Protein AF-A0A4R1R6E1-F1 (afdb_monomer_lite)

Organism: NCBI:txid1469948

Radius of gyration: 44.94 Å; chains: 1; bounding box: 126×34×95 Å

Foldseek 3Di:
DDDDPDPPDDDDDDDPDDPVVVVVLVVVLVVADLVPPPHPQNHSVSVVVVVVVVVVVVVVVVVVVVVVVVVVVVVVVVVVVVVVVVVVVVVVVVVVVVVVVVVVVVVVVVVVVVVDDDPDPDDDDDDDDDDDDDDDDDPDPDDDDDDD

Secondary structure (DSSP, 8-state):
------------------HHHHHHHHHHHHT--TT-TT-SSSSHHHHHHHHHHHHHHHHHHHHHHHHHHHHHHHHHHHHHHHHHHHHHHHHHHHHHHHHHHHHHHHHHHHHHHHHS------------------------SS------

pLDDT: mean 78.68, std 22.03, range [34.78, 98.12]

Sequence (148 aa):
MAGKSELQKSLSFRLNLSKEDERELYEAIMGHNRDNANDPYGSSGAYIKAALKCYHGNEMQMEQQEHFKLEMQEYLQMQANEQRELFLKALEVHDQKMVAMIVESVASTLARMEIHPSVKPHREENNTSSLEKVQGKRVEIILQDTID

Structure (mmCIF, N/CA/C/O backbone):
data_AF-A0A4R1R6E1-F1
#
_entry.id   AF-A0A4R1R6E1-F1
#
loop_
_atom_site.group_PDB
_atom_site.id
_atom_site.type_symbol
_atom_site.label_atom_id
_atom_site.label_alt_id
_atom_site.label_comp_id
_atom_site.label_asym_id
_atom_site.label_entity_id
_atom_site.label_seq_id
_atom_site.pdbx_PDB_ins_code
_atom_site.Cartn_x
_atom_site.Cartn_y
_atom_site.Cartn_z
_atom_site.occupancy
_atom_site.B_iso_or_equiv
_atom_site.auth_seq_id
_atom_site.auth_comp_id
_atom_site.auth_asym_id
_atom_site.auth_atom_id
_atom_site.pdbx_PDB_model_num
ATOM 1 N N . MET A 1 1 ? 54.814 0.180 -22.291 1.00 38.62 1 MET A N 1
ATOM 2 C CA . MET A 1 1 ? 53.546 0.891 -22.015 1.00 38.62 1 MET A CA 1
ATOM 3 C C . MET A 1 1 ? 52.399 -0.029 -22.422 1.00 38.62 1 MET A C 1
ATOM 5 O O . MET A 1 1 ? 51.985 0.006 -23.570 1.00 38.62 1 MET A O 1
ATOM 9 N N . ALA A 1 2 ? 51.977 -0.946 -21.545 1.00 44.88 2 ALA A N 1
ATOM 10 C CA . ALA A 1 2 ? 50.918 -1.912 -21.851 1.00 44.88 2 ALA A CA 1
ATOM 11 C C . ALA A 1 2 ? 49.561 -1.320 -21.441 1.00 44.88 2 ALA A C 1
ATOM 13 O O . ALA A 1 2 ? 49.325 -1.075 -20.258 1.00 44.88 2 ALA A O 1
ATOM 14 N N . GLY A 1 3 ? 48.708 -1.035 -22.428 1.00 51.56 3 GLY A N 1
ATOM 15 C CA . GLY A 1 3 ? 47.339 -0.582 -22.207 1.00 51.56 3 GLY A CA 1
ATOM 16 C C . GLY A 1 3 ? 46.531 -1.681 -21.525 1.00 51.56 3 GLY A C 1
ATOM 17 O O . GLY A 1 3 ? 46.469 -2.805 -22.014 1.00 51.56 3 GLY A O 1
ATOM 18 N N . LYS A 1 4 ? 45.942 -1.364 -20.372 1.00 54.84 4 LYS A N 1
ATOM 19 C CA . LYS A 1 4 ? 45.010 -2.249 -19.674 1.00 54.84 4 LYS A CA 1
ATOM 20 C C . LYS A 1 4 ? 43.716 -2.295 -20.489 1.00 54.84 4 LYS A C 1
ATOM 22 O O . LYS A 1 4 ? 42.947 -1.341 -20.455 1.00 54.84 4 LYS A O 1
ATOM 27 N N . SER A 1 5 ? 43.494 -3.368 -21.241 1.00 59.12 5 SER A N 1
ATOM 28 C CA . SER A 1 5 ? 42.179 -3.679 -21.796 1.00 59.12 5 SER A CA 1
ATOM 29 C C . SER A 1 5 ? 41.262 -4.078 -20.640 1.00 59.12 5 SER A C 1
ATOM 31 O O . SER A 1 5 ? 41.397 -5.147 -20.047 1.00 59.12 5 SER A O 1
ATOM 33 N N . GLU A 1 6 ? 40.364 -3.176 -20.258 1.00 63.41 6 GLU A N 1
ATOM 34 C CA . GLU A 1 6 ? 39.316 -3.460 -19.285 1.00 63.41 6 GLU A CA 1
ATOM 35 C C . GLU A 1 6 ? 38.400 -4.541 -19.882 1.00 63.41 6 GLU A C 1
ATOM 37 O O . GLU A 1 6 ? 37.780 -4.340 -20.926 1.00 63.41 6 GLU A O 1
ATOM 42 N N . LEU A 1 7 ? 38.398 -5.738 -19.286 1.00 63.25 7 LEU A N 1
ATOM 43 C CA . LEU A 1 7 ? 37.610 -6.871 -19.771 1.00 63.25 7 LEU A CA 1
ATOM 44 C C . LEU A 1 7 ? 36.122 -6.507 -19.687 1.00 63.25 7 LEU A C 1
ATOM 46 O O . LEU A 1 7 ? 35.549 -6.452 -18.596 1.00 63.25 7 LEU A O 1
ATOM 50 N N . GLN A 1 8 ? 35.495 -6.267 -20.836 1.00 65.75 8 GLN A N 1
ATOM 51 C CA . GLN A 1 8 ? 34.063 -6.019 -20.928 1.00 65.75 8 GLN A CA 1
ATOM 52 C C . GLN A 1 8 ? 33.331 -7.327 -20.599 1.00 65.75 8 GLN A C 1
ATOM 54 O O . GLN A 1 8 ? 33.182 -8.211 -21.440 1.00 65.75 8 GLN A O 1
ATOM 59 N N . LYS A 1 9 ? 32.934 -7.490 -19.333 1.00 80.25 9 LYS A N 1
ATOM 60 C CA . LYS A 1 9 ? 32.156 -8.648 -18.886 1.00 80.25 9 LYS A CA 1
ATOM 61 C C . LYS A 1 9 ? 30.750 -8.533 -19.468 1.00 80.25 9 LYS A C 1
ATOM 63 O O . LYS A 1 9 ? 29.960 -7.711 -19.009 1.00 80.25 9 LYS A O 1
ATOM 68 N N . SER A 1 10 ? 30.450 -9.332 -20.486 1.00 78.25 10 SER A N 1
ATOM 69 C CA . SER A 1 10 ? 29.091 -9.503 -20.987 1.00 78.25 10 SER A CA 1
ATOM 70 C C . SER A 1 10 ? 28.396 -10.630 -20.222 1.00 78.25 10 SER A C 1
ATOM 72 O O . SER A 1 10 ? 28.989 -11.664 -19.918 1.00 78.25 10 SER A O 1
ATOM 74 N N . LEU A 1 11 ? 27.126 -10.413 -19.891 1.00 80.69 11 LEU A N 1
ATOM 75 C CA . LEU A 1 11 ? 26.234 -11.421 -19.333 1.00 80.69 11 LEU A CA 1
ATOM 76 C C . LEU A 1 11 ? 25.042 -11.534 -20.278 1.00 80.69 11 LEU A C 1
ATOM 78 O O . LEU A 1 11 ? 24.492 -10.519 -20.697 1.00 80.69 11 LEU A O 1
ATOM 82 N N . SER A 1 12 ? 24.674 -12.760 -20.631 1.00 83.62 12 SER A N 1
ATOM 83 C CA . SER A 1 12 ? 23.501 -13.048 -21.456 1.00 83.62 12 SER A CA 1
ATOM 84 C C . SER A 1 12 ? 22.522 -13.870 -20.631 1.00 83.62 12 SER A C 1
ATOM 86 O O . SER A 1 12 ? 22.923 -14.838 -19.987 1.00 83.62 12 SER A O 1
ATOM 88 N N . PHE A 1 13 ? 21.251 -13.490 -20.648 1.00 84.06 13 PHE A N 1
ATOM 89 C CA . PHE A 1 13 ? 20.166 -14.225 -20.007 1.00 84.06 13 PHE A CA 1
ATOM 90 C C . PHE A 1 13 ? 18.981 -14.303 -20.965 1.00 84.06 13 PHE A C 1
ATOM 92 O O . PHE A 1 13 ? 18.833 -13.465 -21.855 1.00 84.06 13 PHE A O 1
ATOM 99 N N . ARG A 1 14 ? 18.153 -15.332 -20.794 1.00 87.38 14 ARG A N 1
ATOM 100 C CA . ARG A 1 14 ? 16.944 -15.530 -21.590 1.00 87.38 14 ARG A CA 1
ATOM 101 C C . ARG A 1 14 ? 15.731 -15.193 -20.738 1.00 87.38 14 ARG A C 1
ATOM 103 O O . ARG A 1 14 ? 15.618 -15.686 -19.619 1.00 87.38 14 ARG A O 1
ATOM 110 N N . LEU A 1 15 ? 14.848 -14.362 -21.277 1.00 87.50 15 LEU A N 1
ATOM 111 C CA . LEU A 1 15 ? 13.565 -14.058 -20.660 1.00 87.50 15 LEU A CA 1
ATOM 112 C C . LEU A 1 15 ? 12.527 -15.078 -21.135 1.00 87.50 15 LEU A C 1
ATOM 114 O O . LEU A 1 15 ? 12.492 -15.437 -22.311 1.00 87.50 15 LEU A O 1
ATOM 118 N N . ASN A 1 16 ? 11.701 -15.555 -20.208 1.00 92.25 16 ASN A N 1
ATOM 119 C CA . ASN A 1 16 ? 10.579 -16.437 -20.513 1.00 92.25 16 ASN A CA 1
ATOM 120 C C . ASN A 1 16 ? 9.340 -15.567 -20.735 1.00 92.25 16 ASN A C 1
ATOM 122 O O . ASN A 1 16 ? 8.619 -15.272 -19.785 1.00 92.25 16 ASN A O 1
ATOM 126 N N . LEU A 1 17 ? 9.145 -15.120 -21.973 1.00 92.56 17 LEU A N 1
ATOM 127 C CA . LEU A 1 17 ? 8.048 -14.240 -22.379 1.00 92.56 17 LEU A CA 1
ATOM 128 C C . LEU A 1 17 ? 7.115 -14.955 -23.361 1.00 92.56 17 LEU A C 1
ATOM 130 O O . LEU A 1 17 ? 7.507 -15.937 -24.001 1.00 92.56 17 LEU A O 1
ATOM 134 N N . SER A 1 18 ? 5.882 -14.461 -23.482 1.00 95.25 18 SER A N 1
ATOM 135 C CA . SER A 1 18 ? 5.014 -14.835 -24.600 1.00 95.25 18 SER A CA 1
ATOM 136 C C . SER A 1 18 ? 5.582 -14.280 -25.915 1.00 95.25 18 SER A C 1
ATOM 138 O O . SER A 1 18 ? 6.449 -13.404 -25.911 1.00 95.25 18 SER A O 1
ATOM 140 N N . LYS A 1 19 ? 5.118 -14.787 -27.062 1.00 92.88 19 LYS A N 1
ATOM 141 C CA . LYS A 1 19 ? 5.615 -14.314 -28.368 1.00 92.88 19 LYS A CA 1
ATOM 142 C C . LYS A 1 19 ? 5.207 -12.868 -28.641 1.00 92.88 19 LYS A C 1
ATOM 144 O O . LYS A 1 19 ? 5.910 -12.158 -29.359 1.00 92.88 19 LYS A O 1
ATOM 149 N N . GLU A 1 20 ? 4.053 -12.474 -2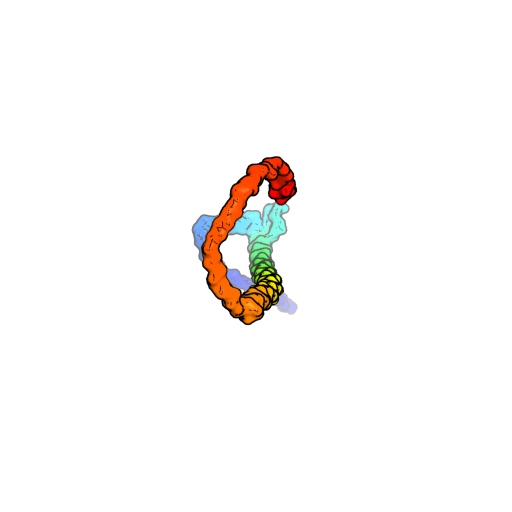8.124 1.00 95.06 20 GLU A N 1
ATOM 150 C CA . GLU A 1 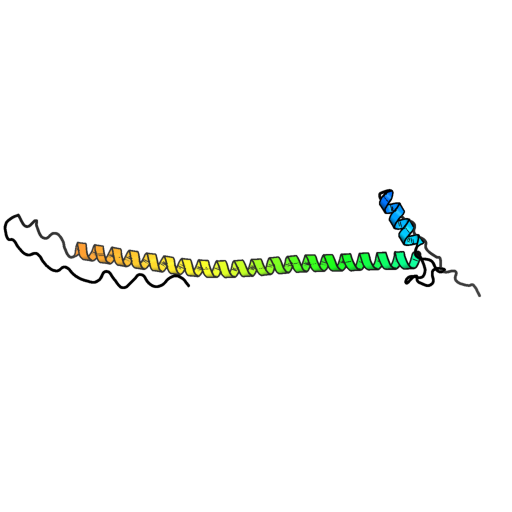20 ? 3.516 -11.124 -28.192 1.00 95.06 20 GLU A CA 1
ATOM 151 C C . GLU A 1 20 ? 4.396 -10.171 -27.374 1.00 95.06 20 GLU A C 1
ATOM 153 O O . GLU A 1 20 ? 4.919 -9.209 -27.934 1.00 95.06 20 GLU A O 1
ATOM 158 N N . ASP A 1 21 ? 4.669 -10.510 -26.111 1.00 93.62 21 ASP A N 1
ATOM 159 C CA . ASP A 1 21 ? 5.494 -9.683 -25.219 1.00 93.62 21 ASP A CA 1
ATOM 160 C C . ASP A 1 21 ? 6.958 -9.618 -25.680 1.00 93.62 21 ASP A C 1
ATOM 162 O O . ASP A 1 21 ? 7.606 -8.580 -25.579 1.00 93.62 21 ASP A O 1
ATOM 166 N N . GLU A 1 22 ? 7.507 -10.721 -26.205 1.00 92.25 22 GLU A N 1
ATOM 167 C CA . GLU A 1 22 ? 8.864 -10.747 -26.763 1.00 92.25 22 GLU A CA 1
ATOM 168 C C . GLU A 1 22 ? 8.987 -9.794 -27.958 1.00 92.25 22 GLU A C 1
ATOM 170 O O . GLU A 1 22 ? 9.987 -9.083 -28.086 1.00 92.25 22 GLU A O 1
ATOM 175 N N . ARG A 1 23 ? 7.961 -9.748 -28.818 1.00 93.94 23 ARG A N 1
ATOM 176 C CA . ARG A 1 23 ? 7.920 -8.830 -29.959 1.00 93.94 23 ARG A CA 1
ATOM 177 C C . ARG A 1 23 ? 7.827 -7.382 -29.499 1.00 93.94 23 ARG A C 1
ATOM 179 O O . ARG A 1 23 ? 8.603 -6.562 -29.979 1.00 93.94 23 ARG A O 1
ATOM 186 N N . GLU A 1 24 ? 6.922 -7.083 -28.574 1.00 94.00 24 GLU A N 1
ATOM 187 C CA . GLU A 1 24 ? 6.756 -5.734 -28.029 1.00 94.00 24 GLU A CA 1
ATOM 188 C C . GLU A 1 24 ? 8.045 -5.245 -27.359 1.00 94.00 24 GLU A C 1
ATOM 190 O O . GLU A 1 24 ? 8.517 -4.140 -27.634 1.00 94.00 24 GLU A O 1
ATOM 195 N N . LEU A 1 25 ? 8.677 -6.098 -26.548 1.00 91.94 25 LEU A N 1
ATOM 196 C CA . LEU A 1 25 ? 9.951 -5.787 -25.907 1.00 91.94 25 LEU A CA 1
ATOM 197 C C . LEU A 1 25 ? 11.048 -5.520 -26.941 1.00 91.94 25 LEU A C 1
ATOM 199 O O . LEU A 1 25 ? 11.829 -4.579 -26.789 1.00 91.94 25 LEU A O 1
ATOM 203 N N . TYR A 1 26 ? 11.116 -6.334 -27.994 1.00 90.75 26 TYR A N 1
ATOM 204 C CA . TYR A 1 26 ? 12.081 -6.135 -29.067 1.00 90.75 26 TYR A CA 1
ATOM 205 C C . TYR A 1 26 ? 11.857 -4.800 -29.788 1.00 90.75 26 TYR A C 1
ATOM 207 O O . TYR A 1 26 ? 12.812 -4.045 -29.973 1.00 90.75 26 TYR A O 1
ATOM 215 N N . GLU A 1 27 ? 10.614 -4.475 -30.148 1.00 91.88 27 GLU A N 1
ATOM 216 C CA . GLU A 1 27 ? 10.255 -3.208 -30.795 1.00 91.88 27 GLU A CA 1
ATOM 217 C C . GLU A 1 27 ? 10.592 -2.001 -29.908 1.00 91.88 27 GLU A C 1
ATOM 219 O O . GLU A 1 27 ? 11.201 -1.041 -30.386 1.00 91.88 27 GLU A O 1
ATOM 224 N N . ALA A 1 28 ? 10.297 -2.079 -28.607 1.00 90.81 28 ALA A N 1
ATOM 225 C CA . ALA A 1 28 ? 10.645 -1.040 -27.642 1.00 90.81 28 ALA A CA 1
ATOM 226 C C . ALA A 1 28 ? 12.165 -0.823 -27.563 1.00 90.81 28 ALA A C 1
ATOM 228 O O . ALA A 1 28 ? 12.642 0.302 -27.693 1.00 90.81 28 ALA A O 1
ATOM 229 N N . ILE A 1 29 ? 12.949 -1.898 -27.420 1.00 91.19 29 ILE A N 1
ATOM 230 C CA . ILE A 1 29 ? 14.417 -1.828 -27.341 1.00 91.19 29 ILE A CA 1
ATOM 231 C C . ILE A 1 29 ? 15.018 -1.267 -28.636 1.00 91.19 29 ILE A C 1
ATOM 233 O O . ILE A 1 29 ? 15.932 -0.437 -28.585 1.00 91.19 29 ILE A O 1
ATOM 237 N N . MET A 1 30 ? 14.511 -1.710 -29.788 1.00 87.75 30 MET A N 1
ATOM 238 C CA . MET A 1 30 ? 14.973 -1.269 -31.106 1.00 87.75 30 MET A CA 1
ATOM 239 C C . MET A 1 30 ? 14.566 0.168 -31.432 1.00 87.75 30 MET A C 1
ATOM 241 O O . MET A 1 30 ? 15.178 0.772 -32.309 1.00 87.75 30 MET A O 1
ATOM 245 N N . GLY A 1 31 ? 13.586 0.743 -30.731 1.00 87.56 31 GLY A N 1
ATOM 246 C CA . GLY A 1 31 ? 13.248 2.165 -30.831 1.00 87.56 31 GLY A CA 1
ATOM 247 C C . GLY A 1 31 ? 14.337 3.100 -30.285 1.00 87.56 31 GLY A C 1
ATOM 248 O O . GLY A 1 31 ? 14.396 4.273 -30.670 1.00 87.56 31 GLY A O 1
ATOM 249 N N . HIS A 1 32 ? 15.227 2.581 -29.433 1.00 88.31 32 HIS A N 1
ATOM 250 C CA . HIS A 1 32 ? 16.287 3.342 -28.775 1.00 88.31 32 HIS A CA 1
ATOM 251 C C . HIS A 1 32 ? 17.634 3.154 -29.477 1.00 88.31 32 HIS A C 1
ATOM 253 O O . HIS A 1 32 ? 18.335 2.173 -29.243 1.00 88.31 32 HIS A O 1
ATOM 259 N N . ASN A 1 33 ? 18.032 4.105 -30.320 1.00 83.25 33 ASN A N 1
ATOM 260 C CA . ASN A 1 33 ? 19.284 4.052 -31.075 1.00 83.25 33 ASN A CA 1
ATOM 261 C C . ASN A 1 33 ? 19.979 5.411 -31.099 1.00 83.25 33 ASN A C 1
ATOM 263 O O . ASN A 1 33 ? 19.336 6.456 -31.051 1.00 83.25 33 ASN A O 1
ATOM 267 N N . ARG A 1 34 ? 21.302 5.388 -31.294 1.00 78.50 34 ARG A N 1
ATOM 268 C CA . ARG A 1 34 ? 22.130 6.601 -31.416 1.00 78.50 34 ARG A CA 1
ATOM 269 C C . ARG A 1 34 ? 21.734 7.505 -32.579 1.00 78.50 34 ARG A C 1
ATOM 271 O O . ARG A 1 34 ? 21.937 8.710 -32.497 1.00 78.50 34 ARG A O 1
ATOM 278 N N . ASP A 1 35 ? 21.182 6.921 -33.636 1.00 82.62 35 ASP A N 1
ATOM 279 C CA . ASP A 1 35 ? 20.794 7.646 -34.848 1.00 82.62 35 ASP A CA 1
ATOM 280 C C . ASP A 1 35 ? 19.436 8.351 -34.699 1.00 82.62 35 ASP A C 1
ATOM 282 O O . ASP A 1 35 ? 19.065 9.185 -35.526 1.00 82.62 35 ASP A O 1
ATOM 286 N N . ASN A 1 36 ? 18.689 8.048 -33.633 1.00 81.31 36 ASN A N 1
ATOM 287 C CA . ASN A 1 36 ? 17.434 8.712 -33.325 1.00 81.31 36 ASN A CA 1
ATOM 288 C C . ASN A 1 36 ? 17.712 9.966 -32.482 1.00 81.31 36 ASN A C 1
ATOM 290 O O . ASN A 1 36 ? 17.929 9.888 -31.276 1.00 81.31 36 ASN A O 1
ATOM 294 N N . ALA A 1 37 ? 17.682 11.138 -33.121 1.00 78.19 37 ALA A N 1
ATOM 295 C CA . ALA A 1 37 ? 17.974 12.422 -32.475 1.00 78.19 37 ALA A CA 1
ATOM 296 C C . ALA A 1 37 ? 17.030 12.771 -31.304 1.00 78.19 37 ALA A C 1
ATOM 298 O O . ALA A 1 37 ? 17.383 13.598 -30.467 1.00 78.19 37 ALA A O 1
ATOM 299 N N . ASN A 1 38 ? 15.854 12.138 -31.238 1.00 83.81 38 ASN A N 1
ATOM 300 C CA . ASN A 1 38 ? 14.869 12.331 -30.174 1.00 83.81 38 ASN A CA 1
ATOM 301 C C . ASN A 1 38 ? 14.910 11.227 -29.102 1.00 83.81 38 ASN A C 1
ATOM 303 O O . ASN A 1 38 ? 14.036 11.206 -28.238 1.00 83.81 38 ASN A O 1
ATOM 307 N N . ASP A 1 39 ? 15.871 10.297 -29.149 1.00 86.56 39 ASP A N 1
ATOM 308 C CA . ASP A 1 39 ? 15.977 9.230 -28.153 1.00 86.56 39 ASP A CA 1
ATOM 309 C C . ASP A 1 39 ? 16.573 9.763 -26.832 1.00 86.56 39 ASP A C 1
ATOM 311 O O . ASP A 1 39 ? 17.758 10.111 -26.791 1.00 86.56 39 AS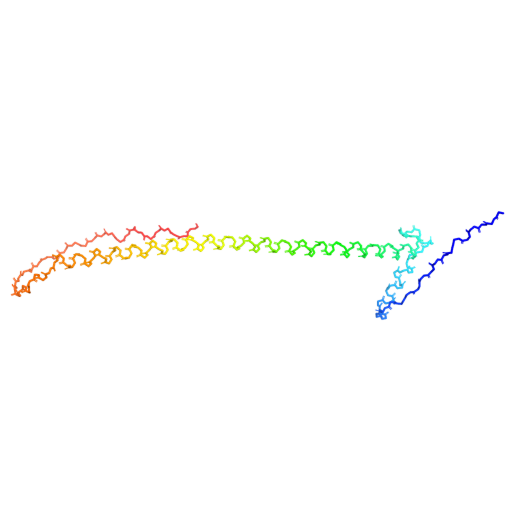P A O 1
ATOM 315 N N . PRO A 1 40 ? 15.806 9.781 -25.723 1.00 84.56 40 PRO A N 1
ATOM 316 C CA . PRO A 1 40 ? 16.294 10.265 -24.433 1.00 84.56 40 PRO A CA 1
ATOM 317 C C . PRO A 1 40 ? 17.386 9.376 -23.817 1.00 84.56 40 PRO A C 1
ATOM 319 O O . PRO A 1 40 ? 18.109 9.827 -22.927 1.00 84.56 40 PRO A O 1
ATOM 322 N N . TYR A 1 41 ? 17.522 8.125 -24.265 1.00 86.38 41 TYR A N 1
ATOM 323 C CA . TYR A 1 41 ? 18.514 7.178 -23.749 1.00 86.38 41 TYR A CA 1
ATOM 324 C C . TYR A 1 41 ? 19.727 7.027 -24.678 1.00 86.38 41 TYR A C 1
ATOM 326 O O . TYR A 1 41 ? 20.785 6.562 -24.246 1.00 86.38 41 TYR A O 1
ATOM 334 N N . GLY A 1 42 ? 19.587 7.407 -25.950 1.00 87.19 42 GLY A N 1
ATOM 335 C CA . GLY A 1 42 ? 20.616 7.370 -26.992 1.00 87.19 42 GLY A CA 1
ATOM 336 C C . GLY A 1 42 ? 21.137 5.975 -27.363 1.00 87.19 42 GLY A C 1
ATOM 337 O O . GLY A 1 42 ? 22.024 5.865 -28.204 1.00 87.19 42 GLY A O 1
ATOM 338 N N . SER A 1 43 ? 20.674 4.902 -26.718 1.00 89.88 43 SER A N 1
ATOM 339 C CA . SER A 1 43 ? 20.973 3.514 -27.084 1.00 89.88 43 SER A CA 1
ATOM 340 C C . SER A 1 43 ? 20.067 2.532 -26.345 1.00 89.88 43 SER A C 1
ATOM 342 O O . SER A 1 43 ? 19.740 2.735 -25.172 1.00 89.88 43 SER A O 1
ATOM 344 N N . SER A 1 44 ? 19.801 1.391 -26.977 1.00 89.44 44 SER A N 1
ATOM 345 C CA . SER A 1 44 ? 19.092 0.251 -26.394 1.00 89.44 44 SER A CA 1
ATOM 346 C C . SER A 1 44 ? 19.666 -0.186 -25.043 1.00 89.44 44 SER A C 1
ATOM 348 O O . SER A 1 44 ? 18.930 -0.438 -24.095 1.00 89.44 44 SER A O 1
ATOM 350 N N . GLY A 1 45 ? 20.997 -0.237 -24.914 1.00 89.31 45 GLY A N 1
ATOM 351 C CA . GLY A 1 45 ? 21.652 -0.637 -23.665 1.00 89.31 45 GLY A CA 1
ATOM 352 C C . GLY A 1 45 ? 21.427 0.357 -22.520 1.00 89.31 45 GLY A C 1
ATOM 353 O O . GLY A 1 45 ? 21.243 -0.053 -21.373 1.00 89.31 45 GLY A O 1
ATOM 354 N N . ALA A 1 46 ? 21.412 1.660 -22.819 1.00 90.19 46 ALA A N 1
ATOM 355 C CA . ALA A 1 46 ? 21.106 2.693 -21.832 1.00 90.19 46 ALA A CA 1
ATOM 356 C C . ALA A 1 46 ? 19.635 2.640 -21.399 1.00 90.19 46 ALA A C 1
ATOM 358 O O . ALA A 1 46 ? 19.362 2.749 -20.202 1.00 90.19 46 ALA A O 1
ATOM 359 N N . TYR A 1 47 ? 18.723 2.390 -22.343 1.00 92.25 47 TYR A N 1
ATOM 360 C CA . TYR A 1 47 ? 17.307 2.174 -22.060 1.00 92.25 47 TYR A CA 1
ATOM 361 C C . TYR A 1 47 ? 17.090 0.967 -21.140 1.00 92.25 47 TYR A C 1
ATOM 363 O O . TYR A 1 47 ? 16.524 1.120 -20.059 1.00 92.25 47 TYR A O 1
ATOM 371 N N . ILE A 1 48 ? 17.631 -0.207 -21.492 1.00 91.31 48 ILE A N 1
ATOM 372 C CA . ILE A 1 48 ? 17.514 -1.428 -20.674 1.00 91.31 48 ILE A CA 1
ATOM 373 C C . ILE A 1 48 ? 18.057 -1.182 -19.262 1.00 91.31 48 ILE A C 1
ATOM 375 O O . ILE A 1 48 ? 17.433 -1.549 -18.267 1.00 91.31 48 ILE A O 1
ATOM 379 N N . LYS A 1 49 ? 19.209 -0.513 -19.148 1.00 92.12 49 LYS A N 1
ATOM 380 C CA . LYS A 1 49 ? 19.803 -0.187 -17.847 1.00 92.12 49 LYS A CA 1
ATOM 381 C C . LYS A 1 49 ? 18.920 0.752 -17.023 1.00 92.12 49 LYS A C 1
ATOM 383 O O . LYS A 1 49 ? 18.848 0.588 -15.806 1.00 92.12 49 LYS A O 1
ATOM 388 N N . ALA A 1 50 ? 18.289 1.741 -17.652 1.00 93.44 50 ALA A N 1
ATOM 389 C CA . ALA A 1 50 ? 17.360 2.641 -16.979 1.00 93.44 50 ALA A CA 1
ATOM 390 C C . ALA A 1 50 ? 16.100 1.893 -16.526 1.00 93.44 50 ALA A C 1
ATOM 392 O O . ALA A 1 50 ? 15.737 1.998 -15.359 1.00 93.44 50 ALA A O 1
ATOM 393 N N . ALA A 1 51 ? 15.513 1.070 -17.397 1.00 92.94 51 ALA A N 1
ATOM 394 C CA . ALA A 1 51 ? 14.344 0.253 -17.086 1.00 92.94 51 ALA A CA 1
ATOM 395 C C . ALA A 1 51 ? 14.594 -0.678 -15.889 1.00 92.94 51 ALA A C 1
ATOM 397 O O . ALA A 1 51 ? 13.799 -0.698 -14.954 1.00 92.94 51 ALA A O 1
ATOM 398 N N . LEU A 1 52 ? 15.740 -1.369 -15.853 1.00 92.25 52 LEU A N 1
ATOM 399 C CA . LEU A 1 52 ? 16.118 -2.230 -14.724 1.00 92.25 52 LEU A CA 1
ATOM 400 C C . LEU A 1 52 ? 16.297 -1.448 -13.417 1.00 92.25 52 LEU A C 1
ATOM 402 O O . LEU A 1 52 ? 15.881 -1.910 -12.357 1.00 92.25 52 LEU A O 1
ATOM 406 N N . LYS A 1 53 ? 16.897 -0.253 -13.475 1.00 94.38 53 LYS A N 1
ATOM 407 C CA . LYS A 1 53 ? 17.017 0.617 -12.295 1.00 94.38 53 LYS A CA 1
ATOM 408 C C . LYS A 1 53 ? 15.656 1.090 -11.795 1.00 94.38 53 LYS A C 1
ATOM 410 O O . LYS A 1 53 ? 15.439 1.103 -10.588 1.00 94.38 53 LYS A O 1
ATOM 415 N N . CYS A 1 54 ? 14.765 1.477 -12.705 1.00 93.38 54 CYS A N 1
ATOM 416 C CA . CYS A 1 54 ? 13.404 1.878 -12.369 1.00 93.38 54 CYS A CA 1
ATOM 417 C C . CYS A 1 54 ? 12.629 0.718 -11.741 1.00 93.38 54 CYS A C 1
ATOM 419 O O . CYS A 1 54 ? 12.018 0.909 -10.699 1.00 93.38 54 CYS A O 1
ATOM 421 N N . TYR A 1 55 ? 12.716 -0.483 -12.317 1.00 92.81 55 TYR A N 1
ATOM 422 C CA . TYR A 1 55 ? 12.088 -1.681 -11.763 1.00 92.81 55 TYR A CA 1
ATOM 423 C C . TYR A 1 55 ? 12.551 -1.949 -10.326 1.00 92.81 55 TYR A C 1
ATOM 425 O O . TYR A 1 55 ? 11.725 -2.055 -9.426 1.00 92.81 55 TYR A O 1
ATOM 433 N N . HIS A 1 56 ? 13.865 -1.955 -10.089 1.00 92.56 56 HIS A N 1
ATOM 434 C CA . HIS A 1 56 ? 14.409 -2.181 -8.751 1.00 92.56 56 HIS A CA 1
ATOM 435 C C . HIS A 1 56 ? 13.999 -1.089 -7.749 1.00 92.56 56 HIS A C 1
ATOM 437 O O . HIS A 1 56 ? 13.675 -1.381 -6.601 1.00 92.56 56 HIS A O 1
ATOM 443 N N . GLY A 1 57 ? 13.980 0.177 -8.180 1.00 93.31 57 GLY A N 1
ATOM 444 C CA . GLY A 1 57 ? 13.496 1.278 -7.347 1.00 93.31 57 GLY A CA 1
ATOM 445 C C . GLY A 1 57 ? 12.017 1.131 -6.981 1.00 93.31 57 GLY A C 1
ATOM 446 O O . GLY A 1 57 ? 11.644 1.371 -5.834 1.00 93.31 57 GLY A O 1
ATOM 447 N N . ASN A 1 58 ? 11.193 0.689 -7.931 1.00 93.44 58 ASN A N 1
ATOM 448 C CA . ASN A 1 58 ? 9.771 0.455 -7.710 1.00 93.44 58 ASN A CA 1
ATOM 449 C C . ASN A 1 58 ? 9.526 -0.723 -6.759 1.00 93.44 58 ASN A C 1
ATOM 451 O O . ASN A 1 58 ? 8.672 -0.600 -5.888 1.00 93.44 58 ASN A O 1
ATOM 455 N N . GLU A 1 59 ? 10.274 -1.827 -6.878 1.00 92.88 59 GLU A N 1
ATOM 456 C CA . GLU A 1 59 ? 10.187 -2.946 -5.924 1.00 92.88 59 GLU A CA 1
ATOM 457 C C . GLU A 1 59 ? 10.448 -2.470 -4.493 1.00 92.88 59 GLU A C 1
ATOM 459 O O . GLU A 1 59 ? 9.613 -2.676 -3.616 1.00 92.88 59 GLU A O 1
ATOM 464 N N . MET A 1 60 ? 11.539 -1.728 -4.279 1.00 90.62 60 MET A N 1
ATOM 465 C CA . MET A 1 60 ? 11.866 -1.172 -2.962 1.00 90.62 60 MET A CA 1
ATOM 466 C C . MET A 1 60 ? 10.770 -0.243 -2.422 1.00 90.62 60 MET A C 1
ATOM 468 O O . MET A 1 60 ? 10.509 -0.213 -1.219 1.00 90.62 60 MET A O 1
ATOM 472 N N . GLN A 1 61 ? 10.133 0.540 -3.295 1.00 93.56 61 GLN A N 1
ATOM 473 C CA . GLN A 1 61 ? 9.042 1.426 -2.901 1.00 93.56 61 GLN A CA 1
ATOM 474 C C . GLN A 1 61 ? 7.773 0.644 -2.540 1.00 93.56 61 GLN A C 1
ATOM 476 O O . GLN A 1 61 ? 7.104 0.999 -1.568 1.00 93.56 61 GLN A O 1
ATOM 481 N N . MET A 1 62 ? 7.445 -0.413 -3.288 1.00 93.50 62 MET A N 1
ATOM 482 C CA . MET A 1 62 ? 6.306 -1.276 -2.973 1.00 93.50 62 MET A CA 1
ATOM 483 C C . MET A 1 62 ? 6.510 -1.998 -1.643 1.00 93.50 62 MET A C 1
ATOM 485 O O . MET A 1 62 ? 5.603 -1.980 -0.817 1.00 93.50 62 MET A O 1
ATOM 489 N N . GLU A 1 63 ? 7.703 -2.535 -1.382 1.00 92.81 63 GLU A N 1
ATOM 490 C CA . GLU A 1 63 ? 8.027 -3.157 -0.091 1.00 92.81 63 GLU A CA 1
ATOM 491 C C . GLU A 1 63 ? 7.828 -2.178 1.077 1.00 92.81 63 GLU A C 1
ATOM 493 O O . GLU A 1 63 ? 7.196 -2.512 2.081 1.00 92.81 63 GLU A O 1
ATOM 498 N N . GLN A 1 64 ? 8.300 -0.934 0.940 1.00 92.69 64 GLN A N 1
ATOM 499 C CA . GLN A 1 64 ? 8.081 0.104 1.956 1.00 92.69 64 GLN A CA 1
ATOM 500 C C . GLN A 1 64 ? 6.596 0.436 2.134 1.00 92.69 64 GLN A C 1
ATOM 502 O O . GLN A 1 64 ? 6.134 0.629 3.260 1.00 92.69 64 GLN A O 1
ATOM 507 N N . GLN A 1 65 ? 5.838 0.497 1.039 1.00 94.62 65 GLN A N 1
ATOM 508 C CA . GLN A 1 65 ? 4.404 0.765 1.079 1.00 94.62 65 GLN A CA 1
ATOM 509 C C . GLN A 1 65 ? 3.631 -0.366 1.768 1.00 94.62 65 GLN A C 1
ATOM 511 O O . GLN A 1 65 ? 2.725 -0.092 2.559 1.00 94.62 65 GLN A O 1
ATOM 516 N N . GLU A 1 66 ? 3.977 -1.623 1.495 1.00 95.75 66 GLU A N 1
ATOM 517 C CA . GLU A 1 66 ? 3.396 -2.786 2.168 1.00 95.75 66 GLU A CA 1
ATOM 518 C C . GLU A 1 66 ? 3.700 -2.762 3.664 1.00 95.75 66 GLU A C 1
ATOM 520 O O . GLU A 1 66 ? 2.791 -2.936 4.478 1.00 95.75 66 GLU A O 1
ATOM 525 N N . HIS A 1 67 ? 4.943 -2.454 4.031 1.00 95.56 67 HIS A N 1
ATOM 526 C CA . HIS A 1 67 ? 5.346 -2.349 5.428 1.00 95.56 67 HIS A CA 1
ATOM 527 C C . HIS A 1 67 ? 4.582 -1.239 6.163 1.00 95.56 67 HIS A C 1
ATOM 529 O O . HIS A 1 67 ? 4.064 -1.459 7.258 1.00 95.56 67 HIS A O 1
ATOM 535 N N . PHE A 1 68 ? 4.439 -0.067 5.538 1.00 96.31 68 PHE A N 1
ATOM 536 C CA . PHE A 1 68 ? 3.657 1.040 6.091 1.00 96.31 68 PHE A CA 1
ATOM 537 C C . PHE A 1 68 ? 2.174 0.681 6.242 1.00 96.31 68 PHE A C 1
ATOM 539 O O . PHE A 1 68 ? 1.536 1.020 7.239 1.00 96.31 68 PHE A O 1
ATOM 546 N N . LYS A 1 69 ? 1.605 -0.030 5.264 1.00 97.25 69 LYS A N 1
ATOM 547 C CA . LYS A 1 69 ? 0.212 -0.483 5.319 1.00 97.25 69 LYS A CA 1
ATOM 548 C C . LYS A 1 69 ? -0.021 -1.438 6.492 1.00 97.25 69 LYS A C 1
ATOM 550 O O . LYS A 1 69 ? -1.044 -1.314 7.163 1.00 97.25 69 LYS A O 1
ATOM 555 N N . LEU A 1 70 ? 0.906 -2.365 6.733 1.00 97.12 70 LEU A N 1
ATOM 556 C CA . LEU A 1 70 ? 0.838 -3.296 7.861 1.00 97.12 70 LEU A CA 1
ATOM 557 C C . LEU A 1 70 ? 0.937 -2.564 9.203 1.00 97.12 70 LEU A C 1
ATOM 559 O O . LEU A 1 70 ? 0.101 -2.789 10.073 1.00 97.12 70 LEU A O 1
ATOM 563 N N . GLU A 1 71 ? 1.888 -1.639 9.339 1.00 97.00 71 GLU A N 1
ATOM 564 C CA . GLU A 1 71 ? 2.050 -0.831 10.555 1.00 97.00 71 GLU A CA 1
ATOM 565 C C . GLU A 1 71 ? 0.794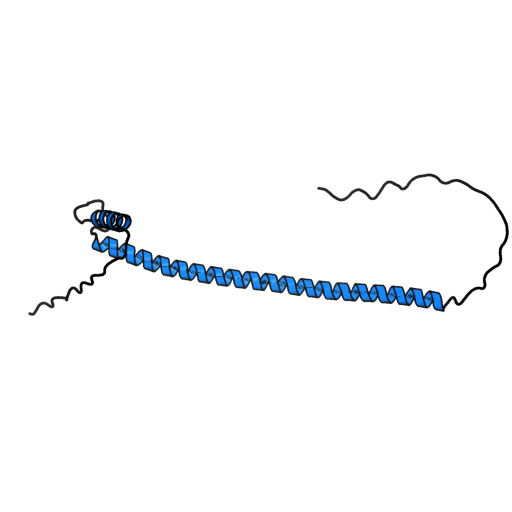 0.003 10.852 1.00 97.00 71 GLU A C 1
ATOM 567 O O . GLU A 1 71 ? 0.302 0.033 11.980 1.00 97.00 71 GLU A O 1
ATOM 572 N N . MET A 1 72 ? 0.208 0.623 9.824 1.00 97.38 72 MET A N 1
ATOM 573 C CA . MET A 1 72 ? -1.034 1.382 9.969 1.00 97.38 72 MET A CA 1
ATOM 574 C C . MET A 1 72 ? -2.207 0.489 10.388 1.00 97.38 72 MET A C 1
ATOM 576 O O . MET A 1 72 ? -3.024 0.878 11.224 1.00 97.38 72 MET A O 1
ATOM 580 N N . GLN A 1 73 ? -2.303 -0.712 9.815 1.00 97.88 73 GLN A N 1
ATOM 581 C CA . GLN A 1 73 ? -3.333 -1.679 10.178 1.00 97.88 73 GLN A CA 1
ATOM 582 C C . GLN A 1 73 ? -3.200 -2.107 11.645 1.00 97.88 73 GLN A C 1
ATOM 584 O O . GLN A 1 73 ? -4.203 -2.123 12.363 1.00 97.88 73 GLN A O 1
ATOM 589 N N . GLU A 1 74 ? -1.985 -2.413 12.097 1.00 97.75 74 GLU A N 1
ATOM 590 C CA . GLU A 1 74 ? -1.704 -2.773 13.489 1.00 97.75 74 GLU A CA 1
ATOM 591 C C . GLU A 1 74 ? -2.043 -1.620 14.441 1.00 97.75 74 GLU A C 1
ATOM 593 O O . GLU A 1 74 ? -2.749 -1.820 15.432 1.00 97.75 74 GLU A O 1
ATOM 598 N N . TYR A 1 75 ? -1.636 -0.396 14.099 1.00 97.69 75 TYR A N 1
ATOM 599 C CA . TYR A 1 75 ? -1.939 0.798 14.884 1.00 97.69 75 TYR A CA 1
ATOM 600 C C . TYR A 1 75 ? -3.450 1.029 15.037 1.00 97.69 75 TYR A C 1
ATOM 602 O O . TYR A 1 75 ? -3.945 1.228 16.150 1.00 97.69 75 TYR A O 1
ATOM 610 N N . LEU A 1 76 ? -4.208 0.959 13.939 1.00 98.12 76 LEU A N 1
ATOM 611 C CA . LEU A 1 76 ? -5.664 1.119 13.970 1.00 98.12 76 LEU A CA 1
ATOM 612 C C . LEU A 1 76 ? -6.341 0.013 14.784 1.00 98.12 76 LEU A C 1
ATOM 614 O O . LEU A 1 76 ? -7.284 0.283 15.529 1.00 98.12 76 LEU A O 1
ATOM 618 N N . GLN A 1 77 ? -5.853 -1.224 14.676 1.00 98.12 77 GLN A N 1
ATOM 619 C CA . GLN A 1 77 ? -6.367 -2.340 15.462 1.00 98.12 77 GLN A CA 1
ATOM 620 C C . GLN A 1 77 ? -6.085 -2.158 16.957 1.00 98.12 77 GLN A C 1
ATOM 622 O O . GLN A 1 77 ? -6.969 -2.407 17.780 1.00 98.12 77 GLN A O 1
ATOM 627 N N . MET A 1 78 ? -4.891 -1.688 17.317 1.00 98.00 78 MET A N 1
ATOM 628 C CA . MET A 1 78 ? -4.538 -1.363 18.698 1.00 98.00 78 MET A CA 1
ATOM 629 C C . MET A 1 78 ? -5.468 -0.281 19.260 1.00 98.00 78 MET A C 1
ATOM 631 O O . MET A 1 78 ? -6.068 -0.487 20.313 1.00 98.00 78 MET A O 1
ATOM 635 N N . GLN A 1 79 ? -5.678 0.814 18.524 1.00 97.62 79 GLN A N 1
ATOM 636 C CA . GLN A 1 79 ? -6.589 1.891 18.928 1.00 97.62 79 GLN A CA 1
ATOM 637 C C . GLN A 1 79 ? -8.038 1.407 19.091 1.00 97.62 79 GLN A C 1
ATOM 639 O O . GLN A 1 79 ? -8.695 1.720 20.085 1.00 97.62 79 GLN A O 1
ATOM 644 N N . ALA A 1 80 ? -8.541 0.597 18.156 1.00 97.50 80 ALA A N 1
ATOM 645 C CA . ALA A 1 80 ? -9.881 0.021 18.256 1.00 97.50 80 ALA A CA 1
ATOM 646 C C . ALA A 1 80 ? -10.028 -0.877 19.496 1.00 97.50 80 ALA A C 1
ATOM 648 O O . ALA A 1 80 ? -11.049 -0.832 20.187 1.00 97.50 80 ALA A O 1
ATOM 649 N N . ASN A 1 81 ? -8.996 -1.664 19.807 1.00 98.00 81 ASN A N 1
ATOM 650 C CA . ASN A 1 81 ? -8.971 -2.503 20.999 1.00 98.00 81 ASN A CA 1
ATOM 651 C C . ASN A 1 81 ? -8.942 -1.674 22.285 1.00 98.00 81 ASN A C 1
ATOM 653 O O . ASN A 1 81 ? -9.693 -1.987 23.205 1.00 98.00 81 ASN A O 1
ATOM 657 N N . GLU A 1 82 ? -8.148 -0.606 22.348 1.00 97.88 82 GLU A N 1
ATOM 658 C CA . GLU A 1 82 ? -8.118 0.301 23.502 1.00 97.88 82 GLU A CA 1
ATOM 659 C C . GLU A 1 82 ? -9.494 0.926 23.764 1.00 97.88 82 GLU A C 1
ATOM 661 O O . GLU A 1 82 ? -9.990 0.887 24.892 1.00 97.88 82 GLU A O 1
ATOM 666 N N . GLN A 1 83 ? -10.156 1.432 22.719 1.00 97.19 83 GLN A N 1
ATOM 667 C CA . GLN A 1 83 ? -11.503 1.999 22.839 1.00 97.19 83 GLN A CA 1
ATOM 668 C C . GLN A 1 83 ? -12.531 0.949 23.278 1.00 97.19 83 GLN A C 1
ATOM 670 O O . GLN A 1 83 ? -13.356 1.217 24.155 1.00 97.19 83 GLN A O 1
ATOM 675 N N . ARG A 1 84 ? -12.457 -0.271 22.726 1.00 97.81 84 ARG A N 1
ATOM 676 C CA . ARG A 1 84 ? -13.315 -1.395 23.132 1.00 97.81 84 ARG A CA 1
ATOM 677 C C . ARG A 1 84 ? -13.134 -1.733 24.611 1.00 97.81 84 ARG A C 1
ATOM 679 O O . ARG A 1 84 ? -14.122 -1.923 25.312 1.00 97.81 84 ARG A O 1
ATOM 686 N N . GLU A 1 85 ? -11.896 -1.807 25.090 1.00 97.94 85 GLU A N 1
ATOM 687 C CA . GLU A 1 85 ? -11.592 -2.119 26.491 1.00 97.94 85 GLU A CA 1
ATOM 688 C C . GLU A 1 85 ? -12.104 -1.032 27.446 1.00 97.94 85 GLU A C 1
ATOM 690 O O . GLU A 1 85 ? -12.683 -1.347 28.486 1.00 97.94 85 GLU A O 1
ATOM 695 N N . LEU A 1 86 ? -11.951 0.248 27.091 1.00 97.62 86 LEU A N 1
ATOM 696 C CA . LEU A 1 86 ? -12.508 1.353 27.879 1.00 97.62 86 LEU A CA 1
ATOM 697 C C . LEU A 1 86 ? -14.039 1.291 27.945 1.00 97.62 86 LEU A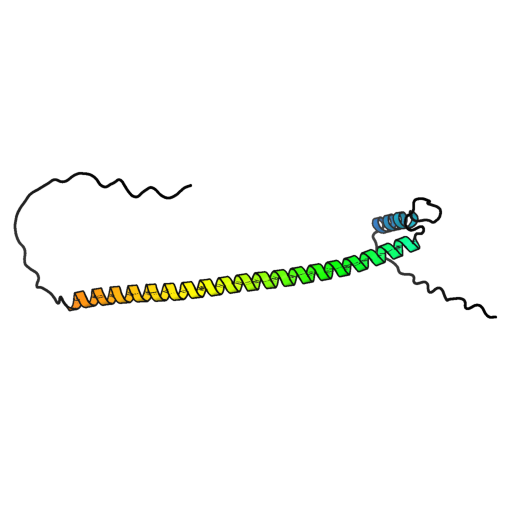 C 1
ATOM 699 O O . LEU A 1 86 ? -14.614 1.448 29.023 1.00 97.62 86 LEU A O 1
ATOM 703 N N . PHE A 1 87 ? -14.692 1.016 26.815 1.00 97.94 87 PHE A N 1
ATOM 704 C CA . PHE A 1 87 ? -16.143 0.864 26.752 1.00 97.94 87 PHE A CA 1
ATOM 705 C C . PHE A 1 87 ? -16.639 -0.305 27.612 1.00 97.94 87 PHE A C 1
ATOM 707 O O . PHE A 1 87 ? -17.567 -0.135 28.400 1.00 97.94 87 PHE A O 1
ATOM 714 N N . LEU A 1 88 ? -16.000 -1.475 27.513 1.00 98.06 88 LEU A N 1
ATOM 715 C CA . LEU A 1 88 ? -16.389 -2.655 28.289 1.00 98.06 88 LEU A CA 1
ATOM 716 C C . LEU A 1 88 ? -16.228 -2.438 29.796 1.00 98.06 88 LEU A C 1
ATOM 718 O O . LEU A 1 88 ? -17.113 -2.819 30.556 1.00 98.06 88 LEU A O 1
ATOM 722 N N . LYS A 1 89 ? -15.159 -1.763 30.233 1.00 97.81 89 LYS A N 1
ATOM 723 C CA . LYS A 1 89 ? -14.983 -1.397 31.649 1.00 97.81 89 LYS A CA 1
ATOM 724 C C . LYS A 1 89 ? -16.076 -0.451 32.141 1.00 97.81 89 LYS A C 1
ATOM 726 O O . LYS A 1 89 ? -16.584 -0.615 33.246 1.00 97.81 89 LYS A O 1
ATOM 731 N N . ALA A 1 90 ? -16.450 0.540 31.332 1.00 97.25 90 ALA A N 1
ATOM 732 C CA . ALA A 1 90 ? -17.539 1.449 31.680 1.00 97.25 90 ALA A CA 1
ATOM 733 C C . ALA A 1 90 ? -18.886 0.711 31.774 1.00 97.25 90 ALA A C 1
ATOM 735 O O . ALA A 1 90 ? -19.672 0.981 32.685 1.00 97.25 90 ALA A O 1
ATOM 736 N N . LEU A 1 91 ? -19.124 -0.243 30.869 1.00 97.50 91 LEU A N 1
ATOM 737 C CA . LEU A 1 91 ? -20.317 -1.084 30.875 1.00 97.50 91 LEU A CA 1
ATOM 738 C C . LEU A 1 91 ? -20.373 -1.981 32.120 1.00 97.50 91 LEU A C 1
ATOM 740 O O . LEU A 1 91 ? -21.406 -2.041 32.776 1.00 97.50 91 LEU A O 1
ATOM 744 N N . GLU A 1 92 ? -19.254 -2.593 32.511 1.00 97.81 92 GLU A N 1
ATOM 745 C CA . GLU A 1 92 ? -19.169 -3.409 33.727 1.00 97.81 92 GLU A CA 1
ATOM 746 C C . GLU A 1 92 ? -19.531 -2.604 34.986 1.00 97.81 92 GLU A C 1
ATOM 748 O O . GLU A 1 92 ? -20.336 -3.046 35.808 1.00 97.81 92 GLU A O 1
ATOM 753 N N . VAL A 1 93 ? -18.992 -1.388 35.125 1.00 97.62 93 VAL A N 1
ATOM 754 C CA . VAL A 1 93 ? -19.309 -0.496 36.255 1.00 97.62 93 VAL A CA 1
ATOM 755 C C . VAL A 1 93 ? -20.789 -0.104 36.258 1.00 97.62 93 VAL A C 1
ATOM 757 O O . VAL A 1 93 ? -21.425 -0.052 37.316 1.00 97.62 93 VAL A O 1
ATOM 760 N N . HIS A 1 94 ? -21.354 0.174 35.083 1.00 97.69 94 HIS A N 1
ATOM 761 C CA . HIS A 1 94 ? -22.773 0.478 34.943 1.00 97.69 94 HIS A CA 1
ATOM 762 C C . HIS A 1 94 ? -23.651 -0.705 35.378 1.00 97.69 94 HIS A C 1
ATOM 764 O O . HIS A 1 94 ? -24.585 -0.520 36.163 1.00 97.69 94 HIS A O 1
ATOM 770 N N . ASP A 1 95 ? -23.322 -1.918 34.941 1.00 97.62 95 ASP A N 1
ATOM 771 C CA . ASP A 1 95 ? -24.079 -3.125 35.271 1.00 97.62 95 ASP A CA 1
ATOM 772 C C . ASP A 1 95 ? -24.007 -3.446 36.768 1.00 97.62 95 ASP A C 1
ATOM 774 O O . ASP A 1 95 ? -25.030 -3.744 37.388 1.00 97.62 95 ASP A O 1
ATOM 778 N N . GLN A 1 96 ? -22.839 -3.279 37.396 1.00 97.38 96 GLN A N 1
ATOM 779 C CA . GLN A 1 96 ? -22.696 -3.403 38.851 1.00 97.38 96 GLN A CA 1
ATOM 780 C C . GLN A 1 96 ? -23.601 -2.415 39.602 1.00 97.38 96 GLN A C 1
ATOM 782 O O . GLN A 1 96 ? -24.257 -2.785 40.581 1.00 97.38 96 GLN A O 1
ATOM 787 N N . LYS A 1 97 ? -23.693 -1.166 39.129 1.00 97.31 97 LYS A N 1
ATOM 788 C CA . LYS A 1 97 ? -24.577 -0.148 39.714 1.00 97.31 97 LYS A CA 1
ATOM 789 C C . LYS A 1 97 ? -26.056 -0.510 39.553 1.00 97.31 97 LYS A C 1
ATOM 791 O O . LYS A 1 97 ? -26.830 -0.333 40.494 1.00 97.31 97 LYS A O 1
ATOM 796 N N . MET A 1 98 ? -26.444 -1.022 38.387 1.00 96.94 98 MET A N 1
ATOM 797 C CA . MET A 1 98 ? -27.808 -1.493 38.127 1.00 96.94 98 MET A CA 1
ATOM 798 C C . MET A 1 98 ? -28.185 -2.640 39.067 1.00 96.94 98 MET A C 1
ATOM 800 O O . MET A 1 98 ? -29.241 -2.595 39.698 1.00 96.94 98 MET A O 1
ATOM 804 N N . VAL A 1 99 ? -27.301 -3.628 39.227 1.00 97.31 99 VAL A N 1
ATOM 805 C CA . VAL A 1 99 ? -27.511 -4.746 40.156 1.00 97.31 99 VAL A CA 1
ATOM 806 C C . VAL A 1 99 ? -27.651 -4.245 41.593 1.00 97.31 99 VAL A C 1
ATOM 808 O O . VAL A 1 99 ? -28.590 -4.646 42.278 1.00 97.31 99 VAL A O 1
ATOM 811 N N . ALA A 1 100 ? -26.786 -3.332 42.044 1.00 96.69 100 ALA A N 1
ATOM 812 C CA . ALA A 1 100 ? -26.867 -2.767 43.391 1.00 96.69 100 ALA A CA 1
ATOM 813 C C . ALA A 1 100 ? -28.215 -2.070 43.651 1.00 96.69 100 ALA A C 1
ATOM 815 O O . ALA A 1 100 ? -28.846 -2.318 44.677 1.00 96.69 100 ALA A O 1
ATOM 816 N N . MET A 1 101 ? -28.695 -1.267 42.697 1.00 96.00 101 MET A N 1
ATOM 817 C CA . MET A 1 101 ? -29.984 -0.574 42.800 1.00 96.00 101 MET A CA 1
ATOM 818 C C . MET A 1 101 ? -31.170 -1.548 42.844 1.00 96.00 101 MET A C 1
ATOM 820 O O . MET A 1 101 ? -32.118 -1.346 43.609 1.00 96.00 101 MET A O 1
ATOM 824 N N . ILE A 1 102 ? -31.123 -2.621 42.048 1.00 96.00 102 ILE A N 1
ATOM 825 C CA . ILE A 1 102 ? -32.144 -3.677 42.068 1.00 96.00 102 ILE A CA 1
ATOM 826 C C . ILE A 1 102 ? -32.142 -4.380 43.428 1.00 96.00 102 ILE A C 1
ATOM 828 O O . ILE A 1 102 ? -33.202 -4.530 44.034 1.00 96.00 102 ILE A O 1
ATOM 832 N N . VAL A 1 103 ? -30.970 -4.769 43.936 1.00 96.50 103 VAL A N 1
ATOM 833 C CA . VAL A 1 103 ? -30.835 -5.427 45.244 1.00 96.50 103 VAL A CA 1
ATOM 834 C C . VAL A 1 103 ? -31.352 -4.528 46.367 1.00 96.50 103 VAL A C 1
ATOM 836 O O . VAL A 1 103 ? -32.117 -4.996 47.207 1.00 96.50 103 VAL A O 1
ATOM 839 N N . GLU A 1 104 ? -31.008 -3.240 46.362 1.00 95.00 104 GLU A N 1
ATOM 840 C CA . GLU A 1 104 ? -31.500 -2.267 47.343 1.00 95.00 104 GLU A CA 1
ATOM 841 C C . GLU A 1 104 ? -33.028 -2.115 47.281 1.00 95.00 104 GLU A C 1
ATOM 843 O O . GLU A 1 104 ? -33.700 -2.086 48.316 1.00 95.00 104 GLU A O 1
ATOM 848 N N . SER A 1 105 ? -33.599 -2.082 46.074 1.00 93.62 105 SER A N 1
ATOM 849 C CA . SER A 1 105 ? -35.049 -1.990 45.862 1.00 93.62 105 SER A CA 1
ATOM 850 C C . SER A 1 105 ? -35.782 -3.246 46.349 1.00 93.62 105 SER A C 1
ATOM 852 O O . SER A 1 105 ? -36.821 -3.155 47.010 1.00 93.62 105 SER A O 1
ATOM 854 N N . VAL A 1 106 ? -35.230 -4.431 46.074 1.00 94.31 106 VAL A N 1
ATOM 855 C CA . VAL A 1 106 ? -35.771 -5.715 46.549 1.00 94.31 106 VAL A CA 1
ATOM 856 C C . VAL A 1 106 ? -35.653 -5.826 48.072 1.00 94.31 106 VAL A C 1
ATOM 858 O O . VAL A 1 106 ? -36.625 -6.169 48.737 1.00 94.31 106 VAL A O 1
ATOM 861 N N . ALA A 1 107 ? -34.511 -5.467 48.657 1.00 91.81 107 ALA A N 1
ATOM 862 C CA . ALA A 1 107 ? -34.334 -5.472 50.108 1.00 91.81 107 ALA A CA 1
ATOM 863 C C . ALA A 1 107 ? -35.289 -4.488 50.803 1.00 91.81 107 ALA A C 1
ATOM 865 O O . ALA A 1 107 ? -35.924 -4.832 51.798 1.00 91.81 107 ALA A O 1
ATOM 866 N N . SER A 1 108 ? -35.455 -3.285 50.245 1.00 90.19 108 SER A N 1
ATOM 867 C CA . SER A 1 108 ? -36.377 -2.268 50.765 1.00 90.19 108 SER A CA 1
ATOM 868 C C . SER A 1 108 ? -37.840 -2.711 50.704 1.00 90.19 108 SER A C 1
ATOM 870 O O . SER A 1 108 ? -38.615 -2.421 51.617 1.00 90.19 108 SER A O 1
ATOM 872 N N . THR A 1 109 ? -38.244 -3.411 49.640 1.00 90.69 109 THR A N 1
ATOM 873 C CA . THR A 1 109 ? -39.605 -3.963 49.518 1.00 90.69 109 THR A CA 1
ATOM 874 C C . THR A 1 109 ? -39.830 -5.134 50.470 1.00 90.69 109 THR A C 1
ATOM 876 O O . THR A 1 109 ? -40.859 -5.160 51.145 1.00 90.69 109 THR A O 1
ATOM 879 N N . LEU A 1 110 ? -38.856 -6.038 50.611 1.00 88.94 110 LEU A N 1
ATOM 880 C CA . LEU A 1 110 ? -38.917 -7.147 51.564 1.00 88.94 110 LEU A CA 1
ATOM 881 C C . LEU A 1 110 ? -39.001 -6.644 53.015 1.00 88.94 110 LEU A C 1
ATOM 883 O O . LEU A 1 110 ? -39.882 -7.066 53.759 1.00 88.94 110 LEU A O 1
ATOM 887 N N . ALA A 1 111 ? -38.168 -5.670 53.393 1.00 83.31 111 ALA A N 1
ATOM 888 C CA . ALA A 1 111 ? -38.196 -5.062 54.724 1.00 83.31 111 ALA A CA 1
ATOM 889 C C . ALA A 1 111 ? -39.548 -4.391 55.025 1.00 83.31 111 ALA A C 1
ATOM 891 O O . ALA A 1 111 ? -40.074 -4.502 56.132 1.00 83.31 111 ALA A O 1
ATOM 892 N N . ARG A 1 112 ? -40.169 -3.734 54.034 1.00 78.94 112 ARG A N 1
ATOM 893 C CA . ARG A 1 112 ? -41.533 -3.190 54.178 1.00 78.94 112 ARG A CA 1
ATOM 894 C C . ARG A 1 112 ? -42.593 -4.282 54.358 1.00 78.94 112 ARG A C 1
ATOM 896 O O . ARG A 1 112 ? -43.567 -4.039 55.065 1.00 78.94 112 ARG A O 1
ATOM 903 N N . MET A 1 113 ? -42.420 -5.457 53.750 1.00 70.62 113 MET A N 1
ATOM 904 C CA . MET A 1 113 ? -43.317 -6.603 53.951 1.00 70.62 113 MET A CA 1
ATOM 905 C C . MET A 1 113 ? -43.126 -7.251 55.330 1.00 70.62 113 MET A C 1
ATOM 907 O O . MET A 1 113 ? -44.114 -7.616 55.959 1.00 70.62 113 MET A O 1
ATOM 911 N N . GLU A 1 114 ? -41.897 -7.340 55.844 1.00 61.75 114 GLU A N 1
ATOM 912 C CA . GLU A 1 114 ? -41.615 -7.892 57.181 1.00 61.75 114 GLU A CA 1
ATOM 913 C C . GLU A 1 114 ? -42.112 -6.992 58.326 1.00 61.75 114 GLU A C 1
ATOM 915 O O . GLU A 1 114 ? -42.559 -7.497 59.355 1.00 61.75 114 GLU A O 1
ATOM 920 N N . ILE A 1 115 ? -42.104 -5.665 58.147 1.00 59.16 115 ILE A N 1
ATOM 921 C CA . ILE A 1 115 ? -42.629 -4.699 59.135 1.00 59.16 115 ILE A CA 1
ATOM 922 C C . ILE A 1 115 ? -44.173 -4.710 59.190 1.00 59.16 115 ILE A C 1
ATOM 924 O O . ILE A 1 115 ? -44.759 -4.291 60.189 1.00 59.16 115 ILE A O 1
ATOM 928 N N . HIS A 1 116 ? -44.848 -5.253 58.171 1.00 53.19 116 HIS A N 1
ATOM 929 C CA . HIS A 1 116 ? -46.298 -5.470 58.161 1.00 53.19 116 HIS A CA 1
ATOM 930 C C . HIS A 1 116 ? -46.650 -6.971 58.159 1.00 53.19 116 HIS A C 1
ATOM 932 O O . HIS A 1 116 ? -47.163 -7.495 57.166 1.00 53.19 116 HIS A O 1
ATOM 938 N N . PRO A 1 117 ? -46.467 -7.693 59.284 1.00 46.75 117 PRO A N 1
ATOM 939 C CA . PRO A 1 117 ? -47.013 -9.029 59.398 1.00 46.75 117 PRO A CA 1
ATOM 940 C C . PRO A 1 117 ? -48.528 -8.891 59.568 1.00 46.75 117 PRO A C 1
ATOM 942 O O . PRO A 1 117 ? -49.014 -8.488 60.619 1.00 46.75 117 PRO A O 1
ATOM 945 N N . SER A 1 118 ? -49.284 -9.220 58.521 1.00 47.50 118 SER A N 1
ATOM 946 C CA . SER A 1 118 ? -50.667 -9.693 58.635 1.00 47.50 118 SER A CA 1
ATOM 947 C C . SER A 1 118 ? -51.577 -8.865 59.569 1.00 47.50 118 SER A C 1
ATOM 949 O O . SER A 1 118 ? -51.916 -9.286 60.681 1.00 47.50 118 SER A O 1
ATOM 951 N N . VAL A 1 119 ? -52.101 -7.739 59.077 1.00 42.12 119 VAL A N 1
ATOM 952 C CA . VAL A 1 119 ? -53.410 -7.271 59.558 1.00 42.12 119 VAL A CA 1
ATOM 953 C C . VAL A 1 119 ? -54.451 -8.275 59.048 1.00 42.12 119 VAL A C 1
ATOM 955 O O . VAL A 1 119 ? -54.544 -8.530 57.851 1.00 42.12 119 VAL A O 1
ATOM 958 N N . LYS A 1 120 ? -55.163 -8.902 59.992 1.00 39.38 120 LYS A N 1
ATOM 959 C CA . LYS A 1 120 ? -56.227 -9.910 59.812 1.00 39.38 120 LYS A CA 1
ATOM 960 C C . LYS A 1 120 ? -57.201 -9.570 58.667 1.00 39.38 120 LYS A C 1
ATOM 962 O O . LYS A 1 120 ? -57.436 -8.387 58.423 1.00 39.38 120 LYS A O 1
ATOM 967 N N . PRO A 1 121 ? -57.858 -10.574 58.044 1.00 44.03 121 PRO A N 1
ATOM 968 C CA . PRO A 1 121 ? -58.865 -10.320 57.021 1.00 44.03 121 PRO A CA 1
ATOM 969 C C . PRO A 1 121 ? -60.031 -9.566 57.664 1.00 44.03 121 PRO A C 1
ATOM 971 O O . PRO A 1 121 ? -60.736 -10.100 58.525 1.00 44.03 121 PRO A O 1
ATOM 974 N N . HIS A 1 122 ? -60.200 -8.296 57.297 1.00 35.03 122 HIS A N 1
ATOM 975 C CA . HIS A 1 122 ? -61.368 -7.537 57.707 1.00 35.03 122 HIS A CA 1
ATOM 976 C C . HIS A 1 122 ? -62.530 -7.948 56.805 1.00 35.03 122 HIS A C 1
ATOM 978 O O . HIS A 1 122 ? -62.544 -7.692 55.605 1.00 35.03 122 HIS A O 1
ATOM 984 N N . ARG A 1 123 ? -63.438 -8.693 57.431 1.00 36.00 123 ARG A N 1
ATOM 985 C CA . ARG A 1 123 ? -64.725 -9.160 56.937 1.00 36.00 123 ARG A CA 1
ATOM 986 C C . ARG A 1 123 ? -65.510 -8.013 56.289 1.00 36.00 123 ARG A C 1
ATOM 988 O O . ARG A 1 123 ? -65.674 -6.964 56.900 1.00 36.00 123 ARG A O 1
ATOM 995 N N . GLU A 1 124 ? -65.955 -8.282 55.064 1.00 47.16 124 GLU A N 1
ATOM 996 C CA . GLU A 1 124 ? -67.170 -7.790 54.405 1.00 47.16 124 GLU A CA 1
ATOM 997 C C . GLU A 1 124 ? -68.131 -7.025 55.328 1.00 47.16 124 GLU A C 1
ATOM 999 O O . GLU A 1 124 ? -68.578 -7.566 56.337 1.00 47.16 124 GLU A O 1
ATOM 1004 N N . GLU A 1 125 ? -68.476 -5.781 54.983 1.00 39.06 125 GLU A N 1
ATOM 1005 C CA . GLU A 1 125 ? -69.678 -5.485 54.190 1.00 39.06 125 GLU A CA 1
ATOM 1006 C C . GLU A 1 125 ? -70.032 -3.979 54.214 1.00 39.06 125 GLU A C 1
ATOM 1008 O O . GLU A 1 125 ? -69.942 -3.310 55.240 1.00 39.06 125 GLU A O 1
ATOM 1013 N N . ASN A 1 126 ? -70.567 -3.520 53.079 1.00 34.78 126 ASN A N 1
ATOM 1014 C CA . ASN A 1 126 ? -71.618 -2.504 52.966 1.00 34.78 126 ASN A CA 1
ATOM 1015 C C . ASN A 1 126 ? -71.262 -0.998 52.951 1.00 34.78 126 ASN A C 1
ATOM 1017 O O . ASN A 1 126 ? -71.080 -0.337 53.969 1.00 34.78 126 ASN A O 1
ATOM 1021 N N . ASN A 1 127 ? -71.442 -0.461 51.736 1.00 37.66 127 ASN A N 1
ATOM 1022 C CA . ASN A 1 127 ? -72.303 0.679 51.391 1.00 37.66 127 ASN A CA 1
ATOM 1023 C C . ASN A 1 127 ? -71.668 1.995 50.916 1.00 37.66 127 ASN A C 1
ATOM 1025 O O . ASN A 1 127 ? -70.864 2.636 51.582 1.00 37.66 127 ASN A O 1
ATOM 1029 N N . THR A 1 128 ? -72.291 2.452 49.821 1.00 36.56 128 THR A N 1
ATOM 1030 C CA . THR A 1 128 ? -72.411 3.812 49.267 1.00 36.56 128 THR A CA 1
ATOM 1031 C C . THR A 1 128 ? -71.345 4.201 48.234 1.00 36.56 128 THR A C 1
ATOM 1033 O O . THR A 1 128 ? -70.160 4.221 48.518 1.00 36.56 128 THR A O 1
ATOM 1036 N N . SER A 1 129 ? -71.683 4.292 46.942 1.00 40.22 129 SER A N 1
ATOM 1037 C CA . SER A 1 129 ? -72.608 5.234 46.277 1.00 40.22 129 SER A CA 1
ATOM 1038 C C . SER A 1 129 ? -71.953 6.592 46.027 1.00 40.22 129 SER A C 1
ATOM 1040 O O . SER A 1 129 ? -71.665 7.317 46.971 1.00 40.22 129 SER A O 1
ATOM 1042 N N . SER A 1 130 ? -71.895 6.946 44.736 1.00 43.03 130 SER A N 1
ATOM 1043 C CA . SER A 1 130 ? -71.617 8.277 44.167 1.00 43.03 130 SER A CA 1
ATOM 1044 C C . SER A 1 130 ? -70.153 8.735 44.273 1.00 43.03 130 SER A C 1
ATOM 1046 O O . SER A 1 130 ? -69.497 8.531 45.277 1.00 43.03 130 SER A O 1
ATOM 1048 N N . LEU A 1 131 ? -69.537 9.369 43.280 1.00 39.47 131 LEU A N 1
ATOM 1049 C CA . LEU A 1 131 ? -70.075 10.302 42.304 1.00 39.47 131 LEU A CA 1
ATOM 1050 C C . LEU A 1 131 ? -69.111 10.364 41.108 1.00 39.47 131 LEU A C 1
ATOM 1052 O O . LEU A 1 131 ? -67.892 10.391 41.267 1.00 39.47 131 LEU A O 1
ATOM 1056 N N . GLU A 1 132 ? -69.689 10.420 39.916 1.00 44.28 132 GLU A N 1
ATOM 1057 C CA . GLU A 1 132 ? -69.041 10.857 38.687 1.00 44.28 132 GLU A CA 1
ATOM 1058 C C . GLU A 1 132 ? -68.344 12.228 38.820 1.00 44.28 132 GLU A C 1
ATOM 1060 O O . GLU A 1 132 ? -68.705 13.049 39.664 1.00 44.28 132 GLU A O 1
ATOM 1065 N N . LYS A 1 133 ? -67.490 12.500 37.818 1.00 41.62 133 LYS A N 1
ATOM 1066 C CA . LYS A 1 133 ? -66.896 13.782 37.381 1.00 41.62 133 LYS A CA 1
ATOM 1067 C C . LYS A 1 133 ? -65.523 14.111 37.968 1.00 41.62 133 LYS A C 1
ATOM 1069 O O . LYS A 1 133 ? -65.438 14.663 39.050 1.00 41.62 133 LYS A O 1
ATOM 1074 N N . VAL A 1 134 ? -64.478 13.935 37.149 1.00 42.88 134 VAL A N 1
ATOM 1075 C CA . VAL A 1 134 ? -63.824 15.049 36.426 1.00 42.88 134 VAL A CA 1
ATOM 1076 C C . VAL A 1 134 ? -63.221 14.501 35.123 1.00 42.88 134 VAL A C 1
ATOM 1078 O O . VAL A 1 134 ? -62.203 13.817 35.120 1.00 42.88 134 VAL A O 1
ATOM 1081 N N . GLN A 1 135 ? -63.868 14.811 33.997 1.00 37.84 135 GLN A N 1
ATOM 1082 C CA . GLN A 1 135 ? -63.207 14.884 32.695 1.00 37.84 135 GLN A CA 1
ATOM 1083 C C . GLN A 1 135 ? -62.297 16.120 32.672 1.00 37.84 135 GLN A C 1
ATOM 1085 O O . GLN A 1 135 ? -62.720 17.188 33.109 1.00 37.84 135 GLN A O 1
ATOM 1090 N N . GLY A 1 136 ? -61.125 16.009 32.040 1.00 35.94 136 GLY A N 1
ATOM 1091 C CA . GLY A 1 136 ? -60.550 17.136 31.302 1.00 35.94 136 GLY A CA 1
ATOM 1092 C C . GLY A 1 136 ? -59.070 17.434 31.543 1.00 35.94 136 GLY A C 1
ATOM 1093 O O . GLY A 1 136 ? -58.706 18.010 32.558 1.00 35.94 136 GLY A O 1
ATOM 1094 N N . LYS A 1 137 ? -58.281 17.196 30.486 1.00 49.22 137 LYS A N 1
ATOM 1095 C CA . LYS A 1 137 ? -57.018 17.875 30.133 1.00 49.22 137 LYS A CA 1
ATOM 1096 C C . LYS A 1 137 ? -55.763 17.538 30.945 1.00 49.22 137 LYS A C 1
ATOM 1098 O O . LYS A 1 137 ? -55.396 18.251 31.870 1.00 49.22 137 LYS A O 1
ATOM 1103 N N . ARG A 1 138 ? -55.021 16.544 30.446 1.00 40.44 138 ARG A N 1
ATOM 1104 C CA . ARG A 1 138 ? -53.556 16.592 30.224 1.00 40.44 138 ARG A CA 1
ATOM 1105 C C . ARG A 1 138 ? -53.138 15.383 29.373 1.00 40.44 138 ARG A C 1
ATOM 1107 O O . ARG A 1 138 ? -52.401 14.509 29.802 1.00 40.44 138 ARG A O 1
ATOM 1114 N N . VAL A 1 139 ? -53.700 15.310 28.167 1.00 44.06 139 VAL A N 1
ATOM 1115 C CA . VAL A 1 139 ? -53.172 14.488 27.066 1.00 44.06 139 VAL A CA 1
ATOM 1116 C C . VAL A 1 139 ? -52.782 15.476 25.978 1.00 44.06 139 VAL A C 1
ATOM 1118 O O . VAL A 1 139 ? -53.505 15.693 25.021 1.00 44.06 139 VAL A O 1
ATOM 1121 N N . GLU A 1 140 ? -51.719 16.209 26.262 1.00 43.94 140 GLU A N 1
ATOM 1122 C CA . GLU A 1 140 ? -50.985 17.123 25.390 1.00 43.94 140 GLU A CA 1
ATOM 1123 C C . GLU A 1 140 ? -49.791 17.535 26.256 1.00 43.94 140 GLU A C 1
ATOM 1125 O O . GLU A 1 140 ? -49.979 17.794 27.445 1.00 43.94 140 GLU A O 1
ATOM 1130 N N . ILE A 1 141 ? -48.585 17.583 25.691 1.00 48.22 141 ILE A N 1
ATOM 1131 C CA . ILE A 1 141 ? -47.286 17.716 26.383 1.00 48.22 141 ILE A CA 1
ATOM 1132 C C . ILE A 1 141 ? -46.711 16.354 26.820 1.00 48.22 141 ILE A C 1
ATOM 1134 O O . ILE A 1 141 ? -46.783 15.968 27.980 1.00 48.22 141 ILE A O 1
ATOM 1138 N N . ILE A 1 142 ? -46.192 15.593 25.854 1.00 47.44 142 ILE A N 1
ATOM 1139 C CA . ILE A 1 142 ? -44.804 15.076 25.756 1.00 47.44 142 ILE A CA 1
ATOM 1140 C C . ILE A 1 142 ? -44.824 14.123 24.546 1.00 47.44 142 ILE A C 1
ATOM 1142 O O . ILE A 1 142 ? -44.882 12.907 24.670 1.00 47.44 142 ILE A O 1
ATOM 1146 N N . LEU A 1 143 ? -44.904 14.705 23.352 1.00 49.16 1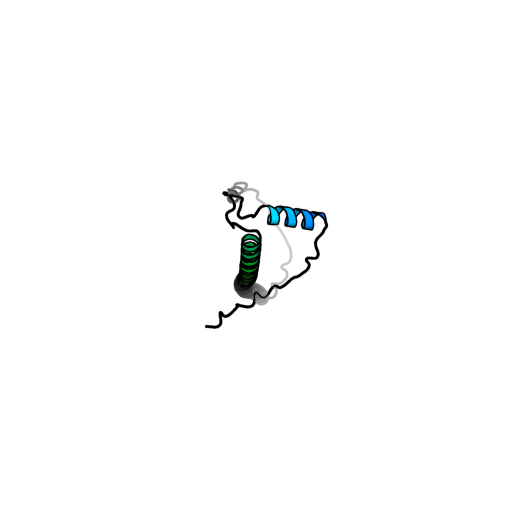43 LEU A N 1
ATOM 1147 C CA . LEU A 1 143 ? -44.628 14.050 22.068 1.00 49.16 143 LEU A CA 1
ATOM 1148 C C . LEU A 1 143 ? -44.152 15.152 21.116 1.00 49.16 143 LEU A C 1
ATOM 1150 O O . LEU A 1 143 ? -44.790 15.492 20.130 1.00 49.16 143 LEU A O 1
ATOM 1154 N N . GLN A 1 144 ? -43.057 15.793 21.503 1.00 46.72 144 GLN A N 1
ATOM 1155 C CA . GLN A 1 144 ? -42.287 16.677 20.644 1.00 46.72 144 GLN A CA 1
ATOM 1156 C C . GLN A 1 144 ? -40.867 16.608 21.194 1.00 46.72 144 GLN A C 1
ATOM 1158 O O . GLN A 1 144 ? -40.621 17.140 22.269 1.00 46.72 144 GLN A O 1
ATOM 1163 N N . ASP A 1 145 ? -40.040 15.768 20.576 1.00 43.94 145 ASP A N 1
ATOM 1164 C CA . ASP A 1 145 ? -38.592 15.958 20.416 1.00 43.94 145 ASP A CA 1
ATOM 1165 C C . ASP A 1 145 ? -37.991 14.662 19.871 1.00 43.94 145 ASP A C 1
ATOM 1167 O O . ASP A 1 145 ? -37.430 13.825 20.578 1.00 43.94 145 ASP A O 1
ATOM 1171 N N . THR A 1 146 ? -38.182 14.459 18.572 1.00 43.62 146 THR A N 1
ATOM 1172 C CA . THR A 1 146 ? -37.248 13.718 17.721 1.00 43.62 146 THR A CA 1
ATOM 1173 C C . THR A 1 146 ? -37.582 14.042 16.268 1.00 43.62 146 THR A C 1
ATOM 1175 O O . THR A 1 146 ? -38.751 13.985 15.892 1.00 43.62 146 THR A O 1
ATOM 1178 N N . ILE A 1 147 ? -36.534 14.317 15.483 1.00 44.91 147 ILE A N 1
ATOM 1179 C CA . ILE A 1 147 ? -36.500 14.710 14.061 1.00 44.91 147 ILE A CA 1
ATOM 1180 C C . ILE A 1 147 ? -36.531 16.237 13.848 1.00 44.91 147 ILE A C 1
ATOM 1182 O O . ILE A 1 147 ? -37.592 16.838 13.707 1.00 44.91 147 ILE A O 1
ATOM 1186 N N . ASP A 1 148 ? -35.351 16.863 13.881 1.00 40.66 148 ASP A N 1
ATOM 1187 C CA . ASP A 1 148 ? -34.560 17.142 12.666 1.00 40.66 148 ASP A CA 1
ATOM 1188 C C . ASP A 1 148 ? -33.054 17.102 12.987 1.00 40.66 148 ASP A C 1
ATOM 1190 O O . ASP A 1 148 ? -32.657 17.651 14.042 1.00 40.66 148 ASP A O 1
#